Protein AF-A0A7C5IMK1-F1 (afdb_monomer_lite)

pLDDT: mean 85.52, std 14.95, range [34.19, 98.06]

Radius of gyration: 16.95 Å; chains: 1; bounding box: 37×51×40 Å

Structure (mmCIF, N/CA/C/O backbone):
data_AF-A0A7C5IMK1-F1
#
_entry.id   AF-A0A7C5IMK1-F1
#
loop_
_atom_site.group_PDB
_atom_site.id
_atom_site.type_symbol
_atom_site.label_atom_id
_atom_site.label_alt_id
_atom_site.label_comp_id
_atom_site.label_asym_id
_atom_site.label_entity_id
_atom_site.label_seq_id
_atom_site.pdbx_PDB_ins_code
_atom_site.Cartn_x
_atom_site.Cartn_y
_atom_site.Cartn_z
_a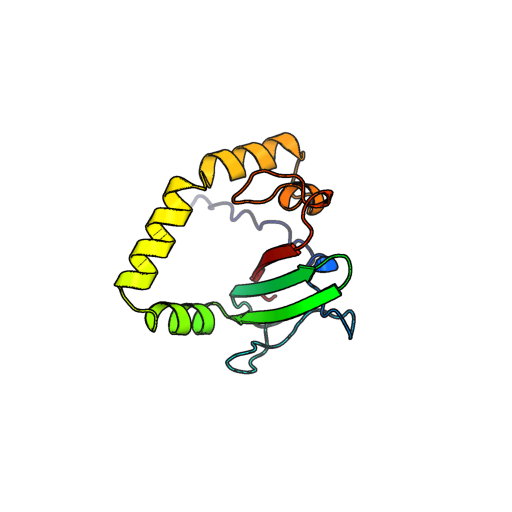tom_site.occupancy
_atom_site.B_iso_or_equiv
_atom_site.auth_seq_id
_atom_site.auth_comp_id
_atom_site.auth_asym_id
_atom_site.auth_atom_id
_atom_site.pdbx_PDB_model_num
ATOM 1 N N . MET A 1 1 ? -18.759 38.045 -6.254 1.00 40.12 1 MET A N 1
ATOM 2 C CA . MET A 1 1 ? -19.198 36.724 -6.738 1.00 40.12 1 MET A CA 1
ATOM 3 C C . MET A 1 1 ? -18.228 36.326 -7.825 1.00 40.12 1 MET A C 1
ATOM 5 O O . MET A 1 1 ? -18.367 36.809 -8.935 1.00 40.12 1 MET A O 1
ATOM 9 N N . ASP A 1 2 ? -17.206 35.548 -7.494 1.00 34.19 2 ASP A N 1
ATOM 10 C CA . ASP A 1 2 ? -16.499 34.784 -8.515 1.00 34.19 2 ASP A CA 1
ATOM 11 C C . ASP A 1 2 ? -16.138 33.430 -7.919 1.00 34.19 2 ASP A C 1
ATOM 13 O O . ASP A 1 2 ? -15.781 33.309 -6.746 1.00 34.19 2 ASP A O 1
ATOM 17 N N . SER A 1 3 ? -16.424 32.416 -8.710 1.00 38.28 3 SER A N 1
ATOM 18 C CA . SER A 1 3 ? -16.732 31.068 -8.280 1.00 38.28 3 SER A CA 1
ATOM 19 C C . SER A 1 3 ? -15.456 30.261 -8.411 1.00 38.28 3 SER A C 1
ATOM 21 O O . SER A 1 3 ? -15.057 29.909 -9.519 1.00 38.28 3 SER A O 1
ATOM 23 N N . SER A 1 4 ? -14.809 29.984 -7.279 1.00 44.34 4 SER A N 1
ATOM 24 C CA . SER A 1 4 ? -13.670 29.076 -7.193 1.00 44.34 4 SER A CA 1
ATOM 25 C C . SER A 1 4 ? -14.020 27.756 -7.879 1.00 44.34 4 SER A C 1
ATOM 27 O O . SER A 1 4 ? -14.822 26.967 -7.379 1.00 44.34 4 SER A O 1
ATOM 29 N N . GLN A 1 5 ? -13.438 27.545 -9.058 1.00 41.41 5 GLN A N 1
ATOM 30 C CA . GLN A 1 5 ? -13.579 26.327 -9.841 1.00 41.41 5 GLN A CA 1
ATOM 31 C C . GLN A 1 5 ? -12.978 25.169 -9.044 1.00 41.41 5 GLN A C 1
ATOM 33 O O . GLN A 1 5 ? -11.764 24.970 -9.009 1.00 41.41 5 GLN A O 1
ATOM 38 N N . ASN A 1 6 ? -13.845 24.410 -8.381 1.00 42.16 6 ASN A N 1
ATOM 39 C CA . ASN A 1 6 ? -13.492 23.167 -7.721 1.00 42.16 6 ASN A CA 1
ATOM 40 C C . ASN A 1 6 ? -13.206 22.125 -8.817 1.00 42.16 6 ASN A C 1
ATOM 42 O O . ASN A 1 6 ? -14.123 21.492 -9.340 1.00 42.16 6 ASN A O 1
ATOM 46 N N . LYS A 1 7 ? -11.942 22.011 -9.246 1.00 41.06 7 LYS A N 1
ATOM 47 C CA . LYS A 1 7 ? -11.496 20.965 -10.177 1.00 41.06 7 LYS A CA 1
ATOM 48 C C . LYS A 1 7 ? -11.629 19.612 -9.480 1.00 41.06 7 LYS A C 1
ATOM 50 O O . LYS A 1 7 ? -10.744 19.200 -8.737 1.00 41.06 7 LYS A O 1
ATOM 55 N N . ILE A 1 8 ? -12.740 18.925 -9.724 1.00 45.81 8 ILE A N 1
ATOM 56 C CA . ILE A 1 8 ? -12.925 17.531 -9.323 1.00 45.81 8 ILE A CA 1
ATOM 57 C C . ILE A 1 8 ? -11.911 16.705 -10.123 1.00 45.81 8 ILE A C 1
ATOM 59 O O . ILE A 1 8 ? -12.021 16.582 -11.343 1.00 45.81 8 ILE A O 1
ATOM 63 N N . SER A 1 9 ? -10.883 16.201 -9.439 1.00 47.62 9 SER A N 1
ATOM 64 C CA . SER A 1 9 ? -9.918 15.263 -10.016 1.00 47.62 9 SER A CA 1
ATOM 65 C C . SER A 1 9 ? -10.669 14.018 -10.505 1.00 47.62 9 SER A C 1
ATOM 67 O O . SER A 1 9 ? -11.492 13.496 -9.747 1.00 47.62 9 SER A O 1
ATOM 69 N N . PRO A 1 10 ? -10.431 13.528 -11.736 1.00 55.50 10 PRO A N 1
ATOM 70 C CA . PRO A 1 10 ? -11.088 12.321 -12.223 1.00 55.50 10 PRO A CA 1
ATOM 71 C C . PRO A 1 10 ? -10.764 11.144 -11.294 1.00 55.50 10 PRO A C 1
ATOM 73 O O . PRO A 1 10 ? -9.611 10.936 -10.913 1.00 55.50 10 PRO A O 1
ATOM 76 N N . LEU A 1 11 ? -11.799 10.400 -10.902 1.00 62.94 11 LEU A N 1
ATOM 77 C CA . LEU A 1 11 ? -11.670 9.212 -10.061 1.00 62.94 11 LEU A CA 1
ATOM 78 C C . LEU A 1 11 ? -10.906 8.130 -10.836 1.00 62.94 11 LEU A C 1
ATOM 80 O O . LEU A 1 11 ? -11.372 7.668 -11.875 1.00 62.94 11 LEU A O 1
ATOM 84 N N . VAL A 1 12 ? -9.741 7.730 -10.328 1.00 70.38 12 VAL A N 1
ATOM 85 C CA . VAL A 1 12 ? -8.947 6.620 -10.873 1.00 70.38 12 VAL A CA 1
ATOM 86 C C . VAL A 1 12 ? -9.363 5.335 -10.159 1.00 70.38 12 VAL A C 1
ATOM 88 O O . VAL A 1 12 ? -9.462 5.309 -8.931 1.00 70.38 12 VAL A O 1
ATOM 91 N N . GLU A 1 13 ? -9.640 4.271 -10.913 1.00 83.56 13 GLU A N 1
ATOM 92 C CA . GLU A 1 13 ? -9.924 2.961 -10.324 1.00 83.56 13 GLU A CA 1
ATOM 93 C C . GLU A 1 13 ? -8.706 2.414 -9.574 1.00 83.56 13 GLU A C 1
ATOM 95 O O . GLU A 1 13 ? -7.561 2.639 -9.969 1.00 83.56 13 GLU A O 1
ATOM 100 N N . ILE A 1 14 ? -8.952 1.663 -8.496 1.00 89.75 14 ILE A N 1
ATOM 101 C CA . ILE A 1 14 ? -7.883 1.001 -7.745 1.00 89.75 14 ILE A CA 1
ATOM 102 C C . ILE A 1 14 ? -7.186 0.008 -8.692 1.00 89.75 14 ILE A C 1
ATOM 104 O O . ILE A 1 14 ? -7.857 -0.881 -9.226 1.00 89.75 14 ILE A O 1
ATOM 108 N N . PRO A 1 15 ? -5.862 0.113 -8.904 1.00 91.75 15 PRO A N 1
ATOM 109 C CA . PRO A 1 15 ? -5.144 -0.827 -9.753 1.00 91.75 15 PRO A CA 1
ATOM 110 C C . PRO A 1 15 ? -5.264 -2.259 -9.224 1.00 91.75 15 PRO A C 1
ATOM 112 O O . PRO A 1 15 ? -5.121 -2.491 -8.025 1.00 91.75 15 PRO A O 1
ATOM 115 N N . LYS A 1 16 ? -5.439 -3.241 -10.118 1.00 92.81 16 LYS A N 1
ATOM 116 C CA . LYS A 1 16 ? -5.601 -4.663 -9.749 1.00 92.81 16 LYS A CA 1
ATOM 117 C C . LYS A 1 16 ? -4.454 -5.224 -8.906 1.00 92.81 16 LYS A C 1
ATOM 119 O O . LYS A 1 16 ? -4.660 -6.168 -8.156 1.00 92.81 16 LYS A O 1
ATOM 124 N N . MET A 1 17 ? -3.255 -4.643 -8.990 1.00 92.25 17 MET A N 1
ATOM 125 C CA . MET A 1 17 ? -2.132 -5.053 -8.141 1.00 92.25 17 MET A CA 1
ATOM 126 C C . MET A 1 17 ? -2.364 -4.747 -6.651 1.00 92.25 17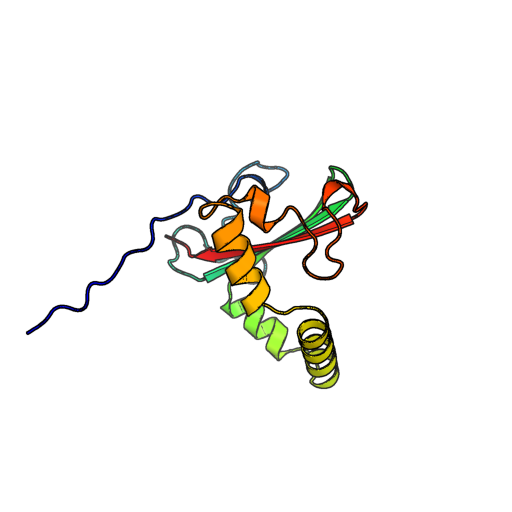 MET A C 1
ATOM 128 O O . MET A 1 17 ? -1.704 -5.339 -5.807 1.00 92.25 17 MET A O 1
ATOM 132 N N . PHE A 1 18 ? -3.321 -3.875 -6.320 1.00 95.25 18 PHE A N 1
ATOM 133 C CA . PHE A 1 18 ? -3.767 -3.602 -4.954 1.00 95.25 18 PHE A CA 1
ATOM 134 C C . PHE A 1 18 ? -4.978 -4.435 -4.509 1.00 95.25 18 PHE A C 1
ATOM 136 O O . PHE A 1 18 ? -5.378 -4.330 -3.353 1.00 95.25 18 PHE A O 1
ATOM 143 N N . TYR A 1 19 ? -5.548 -5.273 -5.377 1.00 95.88 19 TYR A N 1
ATOM 144 C CA . TYR A 1 19 ? -6.648 -6.165 -4.994 1.00 95.88 19 TYR A CA 1
ATOM 145 C C . TYR A 1 19 ? -6.119 -7.287 -4.114 1.00 95.88 19 TYR A C 1
ATOM 147 O O . TYR A 1 19 ? -4.955 -7.665 -4.240 1.00 95.88 19 TYR A O 1
ATOM 155 N N . ASP A 1 20 ? -6.962 -7.817 -3.240 1.00 96.31 20 ASP A N 1
ATOM 156 C CA . ASP A 1 20 ? -6.656 -8.989 -2.425 1.00 96.31 20 ASP A CA 1
ATOM 157 C C . ASP A 1 20 ? -6.136 -10.133 -3.311 1.00 96.31 20 ASP A C 1
ATOM 159 O O . ASP A 1 20 ? -6.668 -10.420 -4.391 1.00 96.31 20 ASP A O 1
ATOM 163 N N . PHE A 1 21 ? -5.026 -10.734 -2.894 1.00 94.38 21 PHE A N 1
ATOM 164 C CA . PHE A 1 21 ? -4.286 -11.693 -3.701 1.00 94.38 21 PHE A CA 1
ATOM 165 C C . PHE A 1 21 ? -5.095 -12.965 -3.960 1.00 94.38 21 PHE A C 1
ATOM 167 O O . PHE A 1 21 ? -5.029 -13.515 -5.064 1.00 94.38 21 PHE A O 1
ATOM 174 N N . LEU A 1 22 ? -5.871 -13.409 -2.966 1.00 93.25 22 LEU A N 1
ATOM 175 C CA . LEU A 1 22 ? -6.634 -14.653 -3.022 1.00 93.25 22 LEU A CA 1
ATOM 176 C C . LEU A 1 22 ? -7.985 -14.461 -3.712 1.00 93.25 22 LEU A C 1
ATOM 178 O O . LEU A 1 22 ? -8.286 -15.148 -4.686 1.00 93.25 22 LEU A O 1
ATOM 182 N N . SER A 1 23 ? -8.794 -13.528 -3.216 1.00 95.62 23 SER A N 1
ATOM 183 C CA . SER A 1 23 ? -10.156 -13.287 -3.700 1.00 95.62 23 SER A CA 1
ATOM 184 C C . SER A 1 23 ? -10.200 -12.524 -5.019 1.00 95.62 23 SER A C 1
ATOM 186 O O . SER A 1 23 ? -11.194 -12.625 -5.731 1.00 95.62 23 SER A O 1
ATOM 188 N N . ARG A 1 24 ? -9.125 -11.803 -5.374 1.00 95.69 24 ARG A N 1
ATOM 189 C CA . ARG A 1 24 ? -9.061 -10.926 -6.556 1.00 95.69 24 ARG A CA 1
ATOM 190 C C . ARG A 1 24 ? -10.097 -9.802 -6.530 1.00 95.69 24 ARG A C 1
ATOM 192 O O . ARG A 1 24 ? -10.453 -9.286 -7.585 1.00 95.69 24 ARG A O 1
ATOM 199 N N . GLU A 1 25 ? -10.514 -9.394 -5.339 1.00 96.00 25 GLU A N 1
ATOM 200 C CA . GLU A 1 25 ? -11.447 -8.294 -5.109 1.00 96.00 25 GLU A CA 1
ATOM 201 C C . GLU A 1 25 ? -10.755 -7.134 -4.370 1.00 96.00 25 GLU A C 1
ATOM 203 O O . GLU A 1 25 ? -9.718 -7.328 -3.722 1.00 96.00 25 GLU A O 1
ATOM 208 N N . PRO A 1 26 ? -11.284 -5.901 -4.440 1.00 95.88 26 PRO A N 1
ATOM 209 C CA . PRO A 1 26 ? -10.775 -4.800 -3.633 1.00 95.88 26 PRO A CA 1
ATOM 210 C C . PRO A 1 26 ? -10.870 -5.101 -2.129 1.00 95.88 26 PRO A C 1
ATOM 212 O O . PRO A 1 26 ? -11.89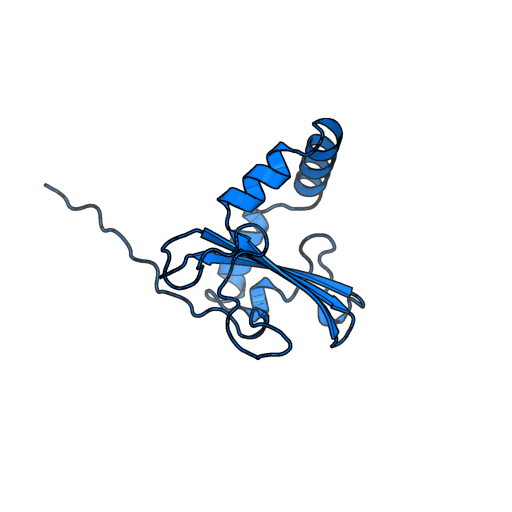9 -5.567 -1.637 1.00 95.88 26 PRO A O 1
ATOM 215 N N . ILE A 1 27 ? -9.819 -4.768 -1.374 1.00 95.94 27 ILE A N 1
ATOM 216 C CA . ILE A 1 27 ? -9.823 -4.923 0.086 1.00 95.94 27 ILE A CA 1
ATOM 217 C C . ILE A 1 27 ? -10.780 -3.890 0.690 1.00 95.94 27 ILE A C 1
ATOM 219 O O . ILE A 1 27 ? -10.537 -2.685 0.6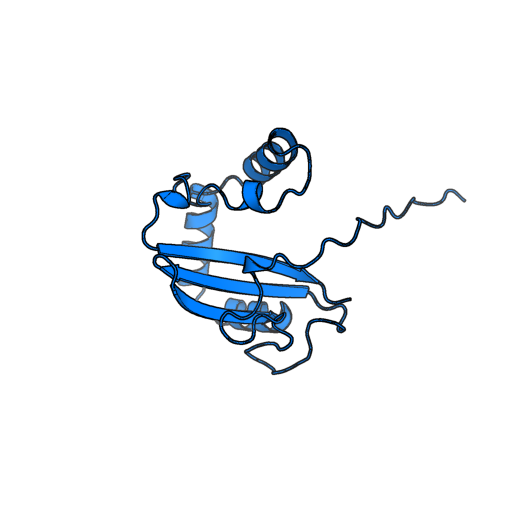11 1.00 95.94 27 ILE A O 1
ATOM 223 N N . SER A 1 28 ? -11.865 -4.358 1.306 1.00 96.12 28 SER A N 1
ATOM 224 C CA . SER A 1 28 ? -12.956 -3.492 1.767 1.00 96.12 28 SER A CA 1
ATOM 225 C C . SER A 1 28 ? -12.907 -3.103 3.237 1.00 96.12 28 SER A C 1
ATOM 227 O O . SER A 1 28 ? -13.612 -2.185 3.642 1.00 96.12 28 SER A O 1
ATOM 229 N N . ARG A 1 29 ? -12.068 -3.751 4.052 1.00 97.75 29 ARG A N 1
ATOM 230 C CA . ARG A 1 29 ? -12.057 -3.547 5.506 1.00 97.75 29 ARG A CA 1
ATOM 231 C C . ARG A 1 29 ? -10.695 -3.145 6.040 1.00 97.75 29 ARG A C 1
ATOM 233 O O . ARG A 1 29 ? -9.664 -3.663 5.621 1.00 97.75 29 ARG A O 1
ATOM 240 N N . CYS A 1 30 ? -10.704 -2.248 7.023 1.00 98.06 30 CYS A N 1
ATOM 241 C CA . CYS A 1 30 ? -9.511 -1.901 7.787 1.00 98.06 30 CYS A CA 1
ATOM 242 C C . CYS A 1 30 ? -9.064 -3.088 8.649 1.00 98.06 30 CYS A C 1
ATOM 244 O O . CYS A 1 30 ? -9.836 -3.574 9.472 1.00 98.06 30 CYS A O 1
ATOM 246 N N . ILE A 1 31 ? -7.793 -3.478 8.561 1.00 97.88 31 ILE A N 1
ATOM 247 C CA . ILE A 1 31 ? -7.228 -4.577 9.358 1.00 97.88 31 ILE A CA 1
ATOM 248 C C . ILE A 1 31 ? -7.280 -4.320 10.872 1.00 97.88 31 ILE A C 1
ATOM 250 O O . ILE A 1 31 ? -7.305 -5.253 11.666 1.00 97.88 31 ILE A O 1
ATOM 254 N N . CYS A 1 32 ? -7.291 -3.050 11.291 1.00 97.19 32 CYS A N 1
ATOM 255 C CA . CYS A 1 32 ? -7.257 -2.679 12.706 1.00 97.19 32 CYS A CA 1
ATOM 256 C C . CYS A 1 32 ? -8.645 -2.550 13.345 1.00 97.19 32 CYS A C 1
ATOM 258 O O . CYS A 1 32 ? -8.812 -2.956 14.489 1.00 97.19 32 CYS A O 1
ATOM 260 N N . CYS A 1 33 ? -9.613 -1.932 12.660 1.00 97.62 33 CYS A N 1
ATOM 261 C CA . CYS A 1 33 ? -10.944 -1.675 13.229 1.00 97.62 33 CYS A CA 1
ATOM 262 C C . CYS A 1 33 ? -12.079 -2.454 12.557 1.00 97.62 33 CYS A C 1
ATOM 264 O O . CYS A 1 33 ? -13.187 -2.448 13.074 1.00 97.62 33 CYS A O 1
ATOM 266 N N . GLY A 1 34 ? -11.835 -3.110 11.419 1.00 97.69 34 GLY A N 1
ATOM 267 C CA . GLY A 1 34 ? -12.850 -3.855 10.668 1.00 97.69 34 GLY A CA 1
ATOM 268 C C . GLY A 1 34 ? -13.850 -2.993 9.886 1.00 97.69 34 GLY A C 1
ATOM 269 O O . GLY A 1 34 ? -14.666 -3.548 9.144 1.00 97.69 34 GLY A O 1
ATOM 270 N N . ASP A 1 35 ? -13.784 -1.665 10.023 1.00 97.31 35 ASP A N 1
ATOM 271 C CA . ASP A 1 35 ? -14.676 -0.729 9.334 1.00 97.31 35 ASP A CA 1
ATOM 272 C C . ASP A 1 35 ? -14.532 -0.807 7.812 1.00 97.31 35 ASP A C 1
ATOM 274 O O . ASP A 1 35 ? -13.439 -1.039 7.287 1.00 97.31 35 ASP A O 1
ATOM 278 N N . GLU A 1 36 ? -15.644 -0.532 7.128 1.00 97.25 36 GLU A N 1
ATOM 279 C CA . GLU A 1 36 ? -15.729 -0.428 5.672 1.00 97.25 36 GLU A CA 1
ATOM 280 C C . GLU A 1 36 ? -14.875 0.733 5.131 1.00 97.25 36 GLU A C 1
ATOM 282 O O . GLU A 1 36 ? -14.849 1.826 5.704 1.00 97.25 36 GLU A O 1
ATOM 287 N N . LEU A 1 37 ? -14.188 0.494 4.012 1.00 96.44 37 LEU A N 1
ATOM 288 C CA . LEU A 1 37 ? -13.260 1.427 3.375 1.00 96.44 37 LEU A CA 1
ATOM 289 C C . LEU A 1 37 ? -13.780 1.950 2.033 1.00 96.44 37 LEU A C 1
ATOM 291 O O . LEU A 1 37 ? -13.632 3.143 1.764 1.00 96.44 37 LEU A O 1
ATOM 295 N N . LEU A 1 38 ? -14.409 1.113 1.200 1.00 93.50 38 LEU A N 1
ATOM 296 C CA . LEU A 1 38 ? -14.646 1.443 -0.213 1.00 93.50 38 LEU A CA 1
ATOM 297 C C . LEU A 1 38 ? -15.759 2.471 -0.421 1.00 93.50 38 LEU A C 1
ATOM 299 O O . LEU A 1 38 ? -15.675 3.251 -1.364 1.00 93.50 38 LEU A O 1
ATOM 303 N N . GLN A 1 39 ? -16.771 2.480 0.448 1.00 91.81 39 GLN A N 1
ATOM 304 C CA . GLN A 1 39 ? -17.943 3.375 0.395 1.00 91.81 39 GLN A CA 1
ATOM 305 C C . GLN A 1 39 ? -18.032 4.267 1.642 1.00 91.81 39 GLN A C 1
ATOM 307 O O . GLN A 1 39 ? -19.102 4.495 2.203 1.00 91.81 39 GLN A O 1
ATOM 312 N N . SER A 1 40 ? -16.875 4.665 2.167 1.00 89.50 40 SER A N 1
ATOM 313 C CA . SER A 1 40 ? -16.774 5.340 3.463 1.00 89.50 40 SER A CA 1
ATOM 314 C C . SER A 1 40 ? -16.412 6.821 3.360 1.00 89.50 40 SER A C 1
ATOM 316 O O . SER A 1 40 ? -16.404 7.515 4.378 1.00 89.50 40 SER A O 1
ATOM 318 N N . GLY A 1 41 ? -16.006 7.298 2.178 1.00 90.12 41 GLY A N 1
ATOM 319 C CA . GLY A 1 41 ? -15.329 8.586 2.017 1.00 90.12 41 GLY A CA 1
ATOM 320 C C . GLY A 1 41 ? -13.973 8.722 2.736 1.00 90.12 41 GLY A C 1
ATOM 321 O O . GLY A 1 41 ? -13.357 9.788 2.640 1.00 90.12 41 GLY A O 1
ATOM 322 N N . ARG A 1 42 ? -13.500 7.693 3.463 1.00 91.62 42 ARG A N 1
ATOM 323 C CA . ARG A 1 42 ? -12.288 7.738 4.300 1.00 91.62 42 ARG A CA 1
ATOM 324 C C . ARG A 1 42 ? -11.027 7.517 3.481 1.00 91.62 42 ARG A C 1
ATOM 326 O O . ARG A 1 42 ? -11.026 6.780 2.498 1.00 91.62 42 ARG A O 1
ATOM 333 N N . GLU A 1 43 ? -9.938 8.106 3.953 1.00 95.75 43 GLU A N 1
ATOM 334 C CA . GLU A 1 43 ? -8.596 7.838 3.450 1.00 95.75 43 GLU A CA 1
ATOM 335 C C . GLU A 1 43 ? -8.031 6.567 4.088 1.00 95.75 43 GLU A C 1
ATOM 337 O O . GLU A 1 43 ? -8.168 6.319 5.296 1.00 95.75 43 GLU A O 1
ATOM 342 N N . TYR A 1 44 ? -7.404 5.743 3.263 1.00 96.50 44 TYR A N 1
ATOM 343 C CA . TYR A 1 44 ? -6.782 4.496 3.673 1.00 96.50 44 TYR A CA 1
ATOM 344 C C . TYR A 1 44 ? -5.573 4.191 2.799 1.00 96.50 44 TYR A C 1
ATOM 346 O O . TYR A 1 44 ? -5.418 4.737 1.707 1.00 96.50 44 TYR A O 1
ATOM 354 N N . MET A 1 45 ? -4.701 3.319 3.290 1.00 96.75 45 MET A N 1
ATOM 355 C CA . MET A 1 45 ? -3.589 2.790 2.510 1.00 96.75 45 MET A CA 1
ATOM 356 C C . MET A 1 45 ? -3.683 1.277 2.398 1.00 96.75 45 MET A C 1
ATOM 358 O O . MET A 1 45 ? -4.203 0.619 3.302 1.00 96.75 45 MET A O 1
ATOM 362 N N . ILE A 1 46 ? -3.167 0.750 1.293 1.00 97.44 46 ILE A N 1
ATOM 363 C CA . ILE A 1 46 ? -2.930 -0.677 1.090 1.00 97.44 46 ILE A CA 1
ATOM 364 C C . ILE A 1 46 ? -1.422 -0.882 0.998 1.00 97.44 46 ILE A C 1
ATOM 366 O O . ILE A 1 46 ? -0.754 -0.205 0.212 1.00 97.44 46 ILE A O 1
ATOM 370 N N . GLU A 1 47 ? -0.906 -1.826 1.778 1.00 96.94 47 GLU A N 1
ATOM 371 C CA . GLU A 1 47 ? 0.484 -2.273 1.729 1.00 96.94 47 GLU A CA 1
ATOM 372 C C . GLU A 1 47 ? 0.538 -3.742 1.303 1.00 96.94 47 GLU A C 1
ATOM 374 O O . GLU A 1 47 ? -0.251 -4.561 1.780 1.00 96.94 47 GLU A O 1
ATOM 379 N N . LYS A 1 48 ? 1.471 -4.072 0.404 1.00 97.38 48 LYS A N 1
ATOM 380 C CA . LYS A 1 48 ? 1.763 -5.439 -0.041 1.00 97.38 48 LYS A CA 1
ATOM 381 C C . LYS A 1 48 ? 3.263 -5.691 -0.031 1.00 97.38 48 LYS A C 1
ATOM 383 O O . LYS A 1 48 ? 4.005 -4.975 -0.700 1.00 97.38 48 LYS A O 1
ATOM 388 N N . SER A 1 49 ? 3.703 -6.734 0.667 1.00 97.00 49 SER A N 1
ATOM 389 C CA . SER A 1 49 ? 5.066 -7.262 0.570 1.00 97.00 49 SER A CA 1
ATOM 390 C C . SER A 1 49 ? 5.092 -8.409 -0.434 1.00 97.00 49 SER A C 1
ATOM 392 O O . SER A 1 49 ? 4.350 -9.380 -0.281 1.00 97.00 49 SER A O 1
ATOM 394 N N . ILE A 1 50 ? 5.922 -8.288 -1.467 1.00 96.56 50 ILE A N 1
ATOM 395 C CA . ILE A 1 50 ? 5.958 -9.206 -2.609 1.00 96.56 50 ILE A CA 1
ATOM 396 C C . ILE A 1 50 ? 7.362 -9.781 -2.745 1.00 96.56 50 ILE A C 1
ATOM 398 O O . ILE A 1 50 ? 8.328 -9.018 -2.741 1.00 96.56 50 ILE A O 1
ATOM 402 N N . LYS A 1 51 ? 7.466 -11.104 -2.911 1.00 95.62 51 LYS A N 1
ATOM 403 C CA . LYS A 1 51 ? 8.705 -11.809 -3.253 1.00 95.62 51 LYS A CA 1
ATOM 404 C C . LYS A 1 51 ? 8.479 -12.667 -4.493 1.00 95.62 51 LYS A C 1
ATOM 406 O O . LYS A 1 51 ? 7.653 -13.576 -4.476 1.00 95.62 51 LYS A O 1
ATOM 411 N N . GLY A 1 52 ? 9.192 -12.372 -5.578 1.00 90.69 52 GLY A N 1
ATOM 412 C CA . GLY A 1 52 ? 8.894 -12.968 -6.883 1.00 90.69 52 GLY A CA 1
ATOM 413 C C . GLY A 1 52 ? 7.438 -12.711 -7.301 1.00 90.69 52 GLY A C 1
ATOM 414 O O . GLY A 1 52 ? 7.035 -11.565 -7.491 1.00 90.69 52 GLY A O 1
ATOM 415 N N . SER A 1 53 ? 6.652 -13.782 -7.439 1.00 87.69 53 SER A N 1
ATOM 416 C CA . SER A 1 53 ? 5.212 -13.737 -7.744 1.00 87.69 53 SER A CA 1
ATOM 417 C C . SER A 1 53 ? 4.299 -13.835 -6.518 1.00 87.69 53 SER A C 1
ATOM 419 O O . SER A 1 53 ? 3.081 -13.717 -6.667 1.00 87.69 53 SER A O 1
ATOM 421 N N . ASP A 1 54 ? 4.863 -14.059 -5.332 1.00 93.12 54 ASP A N 1
ATOM 422 C CA . ASP A 1 54 ? 4.099 -14.363 -4.127 1.00 93.12 54 ASP A CA 1
ATOM 423 C C . ASP A 1 54 ? 3.896 -13.111 -3.279 1.00 93.12 54 ASP A C 1
ATOM 425 O O . ASP A 1 54 ? 4.820 -12.321 -3.054 1.00 93.12 54 ASP A O 1
ATOM 429 N N . VAL A 1 55 ? 2.676 -12.945 -2.771 1.00 95.62 55 VAL A N 1
ATOM 430 C CA . VAL A 1 55 ? 2.364 -11.932 -1.764 1.00 95.62 55 VAL A CA 1
ATOM 431 C C . VAL A 1 55 ? 2.564 -12.556 -0.390 1.00 95.62 55 VAL A C 1
ATOM 433 O O . VAL A 1 55 ? 1.855 -13.484 -0.012 1.00 95.62 55 VAL A O 1
ATOM 436 N N . LEU A 1 56 ? 3.547 -12.049 0.353 1.00 96.00 56 LEU A N 1
ATOM 437 C CA . LEU A 1 56 ? 3.877 -12.551 1.686 1.00 96.00 56 LEU A CA 1
ATOM 438 C C . LEU A 1 56 ? 2.911 -12.006 2.738 1.00 96.00 56 LEU A C 1
ATOM 440 O O . LEU A 1 56 ? 2.476 -12.729 3.629 1.00 96.00 56 LEU A O 1
ATOM 444 N N . ILE A 1 57 ? 2.619 -10.707 2.648 1.00 94.94 57 ILE A N 1
ATOM 445 C CA . ILE A 1 57 ? 1.739 -9.977 3.561 1.00 94.94 57 ILE A CA 1
ATOM 446 C C . ILE A 1 57 ? 1.009 -8.915 2.747 1.00 94.94 57 ILE A C 1
ATOM 448 O O . ILE A 1 57 ? 1.628 -8.208 1.949 1.00 94.94 57 ILE A O 1
ATOM 452 N N . GLU A 1 58 ? -0.287 -8.768 2.993 1.00 97.31 58 GLU A N 1
ATOM 453 C CA . GLU A 1 58 ? -1.092 -7.671 2.474 1.00 97.31 58 GLU A CA 1
ATOM 454 C C . GLU A 1 58 ? -2.131 -7.220 3.488 1.00 97.31 58 GLU A C 1
ATOM 456 O O . GLU A 1 58 ? -2.684 -8.033 4.229 1.00 97.31 58 GLU A O 1
ATOM 461 N N . TYR A 1 59 ? -2.392 -5.918 3.535 1.00 97.44 59 TYR A N 1
ATOM 462 C CA . TYR A 1 59 ? -3.458 -5.374 4.365 1.00 97.44 59 TYR A CA 1
ATOM 463 C C . TYR A 1 59 ? -3.878 -3.981 3.898 1.00 97.44 59 TYR A C 1
ATOM 465 O O . TYR A 1 59 ? -3.103 -3.247 3.283 1.00 97.44 59 TYR A O 1
ATOM 473 N N . ALA A 1 60 ? -5.107 -3.602 4.250 1.00 97.88 60 ALA A N 1
ATOM 474 C CA . ALA A 1 60 ? -5.591 -2.232 4.159 1.00 97.88 60 ALA A CA 1
ATOM 475 C C . ALA A 1 60 ? -5.777 -1.641 5.561 1.00 97.88 60 ALA A C 1
ATOM 477 O O . ALA A 1 60 ? -6.253 -2.314 6.478 1.00 97.88 60 ALA A O 1
ATOM 478 N N . ILE A 1 61 ? -5.431 -0.370 5.746 1.00 97.75 61 ILE A N 1
ATOM 479 C CA . ILE A 1 61 ? -5.577 0.333 7.025 1.00 97.75 61 ILE A CA 1
ATOM 480 C C . ILE A 1 61 ? -6.082 1.758 6.793 1.00 97.75 61 ILE A C 1
ATOM 482 O O . ILE A 1 61 ? -5.556 2.491 5.957 1.00 97.75 61 ILE A O 1
ATOM 486 N N . CYS A 1 62 ? -7.115 2.169 7.534 1.00 98.00 62 CYS A N 1
ATOM 487 C CA . CYS A 1 62 ? -7.589 3.551 7.478 1.00 98.00 62 CYS A CA 1
ATOM 488 C C . CYS A 1 62 ? -6.559 4.500 8.106 1.00 98.00 62 CYS A C 1
ATOM 490 O O . CYS A 1 62 ? -5.861 4.135 9.057 1.00 98.00 62 CYS A O 1
ATOM 492 N N . PHE A 1 63 ? -6.499 5.742 7.627 1.00 96.19 63 PHE A N 1
ATOM 493 C CA . PHE A 1 63 ? -5.512 6.717 8.105 1.00 96.19 63 PHE A CA 1
ATOM 494 C C . PHE A 1 63 ? -5.637 6.997 9.608 1.00 96.19 63 PHE A C 1
ATOM 496 O O . PHE A 1 63 ? -4.632 7.196 10.284 1.00 96.19 63 PHE A O 1
ATOM 503 N N . GLY A 1 64 ? -6.847 6.912 10.173 1.00 96.44 64 GLY A N 1
ATOM 504 C CA . GLY A 1 64 ? -7.052 7.029 11.619 1.00 96.44 64 GLY A CA 1
ATOM 505 C C . GLY A 1 64 ? -6.364 5.917 12.422 1.00 96.44 64 GLY A C 1
ATOM 506 O O . GLY A 1 64 ? -5.753 6.186 13.455 1.00 96.44 64 GLY A O 1
ATOM 507 N N . CYS A 1 65 ? -6.422 4.668 11.953 1.00 97.31 65 CYS A N 1
ATOM 508 C CA . CYS A 1 65 ? -5.715 3.554 12.587 1.00 97.31 65 CYS A CA 1
ATOM 509 C C . CYS A 1 65 ? -4.206 3.626 12.336 1.00 97.31 65 CYS A C 1
ATOM 511 O O . CYS A 1 65 ? -3.442 3.419 13.277 1.00 97.31 65 CYS A O 1
ATOM 513 N N . ALA A 1 66 ? -3.781 3.970 11.116 1.00 94.56 66 ALA A N 1
ATOM 514 C CA . ALA A 1 66 ? -2.368 4.146 10.783 1.00 94.56 66 ALA A CA 1
ATOM 515 C C . ALA A 1 66 ? -1.720 5.227 11.661 1.00 94.56 66 ALA A C 1
ATOM 517 O O . ALA A 1 66 ? -0.685 4.981 12.277 1.00 94.56 66 ALA A O 1
ATOM 518 N N . LYS A 1 67 ? -2.391 6.373 11.833 1.00 93.12 67 LYS A N 1
ATOM 519 C CA . LYS A 1 67 ? -1.945 7.441 12.731 1.00 93.12 67 LYS A CA 1
ATOM 520 C C . LYS A 1 67 ? -1.836 6.976 14.182 1.00 93.12 67 LYS A C 1
ATOM 522 O O . LYS A 1 67 ? -0.818 7.220 14.813 1.00 93.12 67 LYS A O 1
ATOM 527 N N . LYS A 1 68 ? -2.836 6.265 14.714 1.00 93.94 68 LYS A N 1
ATOM 528 C CA . LYS A 1 68 ? -2.763 5.727 16.086 1.00 93.94 68 LYS A CA 1
ATOM 529 C C . LYS A 1 68 ? -1.561 4.800 16.280 1.00 93.94 68 LYS A C 1
ATOM 531 O O . LYS A 1 68 ? -0.941 4.839 17.334 1.00 93.94 68 LYS A O 1
ATOM 536 N N . LYS A 1 69 ? -1.238 3.970 15.282 1.00 88.69 69 LYS A N 1
ATOM 537 C CA . LYS A 1 69 ? -0.053 3.098 15.313 1.00 88.69 69 LYS A CA 1
ATOM 538 C C . LYS A 1 69 ? 1.242 3.904 15.257 1.00 88.69 69 LYS A C 1
ATOM 540 O O . LYS A 1 69 ? 2.157 3.613 16.017 1.00 88.69 69 LYS A O 1
ATOM 545 N N . HIS A 1 70 ? 1.293 4.924 14.407 1.00 88.19 70 HIS A N 1
ATOM 546 C CA . HIS A 1 70 ? 2.421 5.846 14.318 1.00 88.19 70 HIS A CA 1
ATOM 547 C C . HIS A 1 70 ? 2.664 6.584 15.644 1.00 88.19 70 HIS A C 1
ATOM 549 O O . HIS A 1 70 ? 3.781 6.600 16.145 1.00 88.19 70 HIS A O 1
ATOM 555 N N . ASP A 1 71 ? 1.612 7.115 16.270 1.00 89.06 71 ASP A N 1
ATOM 556 C CA . ASP A 1 71 ? 1.697 7.851 17.540 1.00 89.06 71 ASP A CA 1
ATOM 557 C C . ASP A 1 71 ? 2.112 6.955 18.730 1.00 89.06 71 ASP A C 1
ATOM 559 O O . ASP A 1 71 ? 2.528 7.456 19.772 1.00 89.06 71 ASP A O 1
ATOM 563 N N . GLN A 1 72 ? 2.011 5.628 18.590 1.00 88.94 72 GLN A N 1
ATOM 564 C CA . GLN A 1 72 ? 2.498 4.646 19.568 1.00 88.94 72 GLN A CA 1
ATOM 565 C C . GLN A 1 72 ? 3.985 4.295 19.382 1.00 88.94 72 GLN A C 1
ATOM 567 O O . GLN A 1 72 ? 4.553 3.602 20.229 1.00 88.94 72 GLN A O 1
ATOM 572 N N . MET A 1 73 ? 4.625 4.730 18.290 1.00 85.81 73 MET A N 1
ATOM 573 C CA . MET A 1 73 ? 6.052 4.496 18.067 1.00 85.81 73 MET A CA 1
ATOM 574 C C . MET A 1 73 ? 6.902 5.366 18.996 1.00 85.81 73 MET A C 1
ATOM 576 O O . MET A 1 73 ? 6.543 6.489 19.343 1.00 85.81 73 MET A O 1
ATOM 580 N N . SER A 1 74 ? 8.067 4.848 19.394 1.00 83.25 74 SER A N 1
ATOM 581 C CA . SER A 1 74 ? 8.998 5.627 20.212 1.00 83.25 74 SER A CA 1
ATOM 582 C C . SER A 1 74 ? 9.529 6.834 19.432 1.00 83.25 74 SER A C 1
ATOM 584 O O . SER A 1 74 ? 9.788 6.725 18.232 1.00 83.25 74 SER A O 1
ATOM 586 N N . VAL A 1 75 ? 9.769 7.955 20.123 1.00 83.94 75 VAL A N 1
ATOM 587 C CA . VAL A 1 75 ? 10.365 9.167 19.526 1.00 83.94 75 VAL A CA 1
ATOM 588 C C . VAL A 1 75 ? 11.668 8.830 18.797 1.00 83.94 75 VAL A C 1
ATOM 590 O O . VAL A 1 75 ? 11.873 9.248 17.665 1.00 83.94 75 VAL A O 1
ATOM 593 N N . THR A 1 76 ? 12.509 7.983 19.395 1.00 83.81 76 THR A N 1
ATOM 594 C CA . THR A 1 76 ? 13.769 7.531 18.792 1.00 83.81 76 THR A CA 1
ATOM 595 C C . THR A 1 76 ? 13.560 6.779 17.476 1.00 83.81 76 THR A C 1
ATOM 597 O O . THR A 1 76 ? 14.359 6.925 16.553 1.00 83.81 76 THR A O 1
ATOM 600 N N . THR A 1 77 ? 12.516 5.954 17.374 1.00 84.38 77 THR A N 1
ATOM 601 C CA . THR A 1 77 ? 12.177 5.242 16.133 1.00 84.38 77 THR A CA 1
ATOM 602 C C . THR A 1 77 ? 11.691 6.217 15.069 1.00 84.38 77 THR A C 1
ATOM 604 O O . THR A 1 77 ? 12.168 6.150 13.941 1.00 84.38 77 THR A O 1
ATOM 607 N N . LEU A 1 78 ? 10.793 7.134 15.438 1.00 85.12 78 LEU A N 1
ATOM 608 C CA . LEU A 1 78 ? 10.245 8.138 14.527 1.00 85.12 78 LEU A CA 1
ATOM 609 C C . LEU A 1 78 ? 11.348 9.014 13.936 1.00 85.12 78 LEU A C 1
ATOM 611 O O . LEU A 1 78 ? 11.472 9.090 12.722 1.00 85.12 78 LEU A O 1
ATOM 615 N N . THR A 1 79 ? 12.232 9.557 14.776 1.00 85.81 79 THR A N 1
ATOM 616 C CA . THR A 1 79 ? 13.357 10.378 14.310 1.00 85.81 79 THR A CA 1
ATOM 617 C C . THR A 1 79 ? 14.263 9.618 13.341 1.00 85.81 79 THR A C 1
ATOM 619 O O . THR A 1 79 ? 14.686 10.177 12.337 1.00 85.81 79 THR A O 1
ATOM 622 N N . LYS A 1 80 ? 14.541 8.332 13.596 1.00 86.88 80 LYS A N 1
ATOM 623 C CA . LYS A 1 80 ? 15.361 7.518 12.684 1.00 86.88 80 LYS A CA 1
ATOM 624 C C . LYS A 1 80 ? 14.684 7.291 11.334 1.00 86.88 80 LYS A C 1
ATOM 626 O O . LYS A 1 80 ? 15.367 7.322 10.316 1.00 86.88 80 LYS A O 1
ATOM 631 N N . LEU A 1 81 ? 13.375 7.040 11.330 1.00 85.19 81 LEU A N 1
ATOM 632 C CA . LEU A 1 81 ? 12.608 6.867 10.098 1.00 85.19 81 LEU A CA 1
ATOM 633 C C . LEU A 1 81 ? 12.554 8.176 9.307 1.00 85.19 81 LEU A C 1
ATOM 635 O O . LEU A 1 81 ? 12.874 8.167 8.121 1.00 85.19 81 LEU A O 1
ATOM 639 N N . ASP A 1 82 ? 12.236 9.287 9.970 1.00 83.25 82 ASP A N 1
ATOM 640 C CA . ASP A 1 82 ? 12.160 10.607 9.343 1.00 83.25 82 ASP A CA 1
ATOM 641 C C . ASP A 1 82 ? 13.496 11.001 8.705 1.00 83.25 82 ASP A C 1
ATOM 643 O O . ASP A 1 82 ? 13.527 11.372 7.532 1.00 83.25 82 ASP A O 1
ATOM 647 N N . SER A 1 83 ? 14.613 10.856 9.431 1.00 85.94 83 SER A N 1
ATOM 648 C CA . SER A 1 83 ? 15.948 11.135 8.886 1.00 85.94 83 SER A CA 1
ATOM 649 C C . SER A 1 83 ? 16.271 10.249 7.684 1.00 85.94 83 SER A C 1
ATOM 651 O O . SER A 1 83 ? 16.715 10.755 6.658 1.00 85.94 83 SER A O 1
ATOM 653 N N . PHE A 1 84 ? 15.993 8.946 7.770 1.00 85.62 84 PHE A N 1
ATOM 654 C CA . PHE A 1 84 ? 16.258 8.017 6.674 1.00 85.62 84 PHE A CA 1
ATOM 655 C C . PHE A 1 84 ? 15.476 8.377 5.404 1.00 85.62 84 PHE A C 1
ATOM 657 O O . PHE A 1 84 ? 16.053 8.440 4.322 1.00 85.62 84 PHE A O 1
ATOM 664 N N . PHE A 1 85 ? 14.168 8.631 5.511 1.00 83.81 85 PHE A N 1
ATOM 665 C CA . PHE A 1 85 ? 13.363 8.980 4.339 1.00 83.81 85 PHE A CA 1
ATOM 666 C C . PHE A 1 85 ? 13.734 10.350 3.773 1.00 83.81 85 PHE A C 1
ATOM 668 O O . PHE A 1 85 ? 13.783 10.491 2.554 1.00 83.81 85 PHE A O 1
ATOM 675 N N . HIS A 1 86 ? 14.045 11.326 4.628 1.00 83.25 86 HIS A N 1
ATOM 676 C CA . HIS A 1 86 ? 14.470 12.652 4.187 1.00 83.25 86 HIS A CA 1
ATOM 677 C C . HIS A 1 86 ? 15.790 12.615 3.404 1.00 83.25 86 HIS A C 1
ATOM 679 O O . HIS A 1 86 ? 15.925 13.302 2.396 1.00 83.25 86 HIS A O 1
ATOM 685 N N . GLU A 1 87 ? 16.750 11.792 3.832 1.00 83.38 87 GLU A N 1
ATOM 686 C CA . GLU A 1 87 ? 18.035 11.629 3.141 1.00 83.38 87 GLU A CA 1
ATOM 687 C C . GLU A 1 87 ? 17.907 10.839 1.831 1.00 83.38 87 GLU A C 1
ATOM 689 O O . GLU A 1 87 ? 18.623 11.108 0.867 1.00 83.38 87 GLU A O 1
ATOM 694 N N . MET A 1 88 ? 17.001 9.859 1.787 1.00 80.31 88 MET A N 1
ATOM 695 C CA . MET A 1 88 ? 16.903 8.911 0.674 1.00 80.31 88 MET A CA 1
ATOM 696 C C . MET A 1 88 ? 15.894 9.314 -0.406 1.00 80.31 88 MET A C 1
ATOM 698 O O . MET A 1 88 ? 15.960 8.786 -1.518 1.00 80.31 88 MET A O 1
ATOM 702 N N . VAL A 1 89 ? 14.934 10.195 -0.101 1.00 81.94 89 VAL A N 1
ATOM 703 C CA . VAL A 1 89 ? 13.790 10.466 -0.980 1.00 81.94 89 VAL A CA 1
ATOM 704 C C . VAL A 1 89 ? 13.522 11.961 -1.133 1.00 81.94 89 VAL A C 1
ATOM 706 O O . VAL A 1 89 ? 12.959 12.612 -0.257 1.00 81.94 89 VAL A O 1
ATOM 709 N N . ASP A 1 90 ? 13.792 12.481 -2.330 1.00 81.31 90 ASP A N 1
ATOM 710 C CA . ASP A 1 90 ? 13.255 13.771 -2.766 1.00 81.31 90 ASP A CA 1
ATOM 711 C C . ASP A 1 90 ? 11.849 13.571 -3.359 1.00 81.31 90 ASP A C 1
ATOM 713 O O . ASP A 1 90 ? 11.665 13.217 -4.532 1.00 81.31 90 ASP A O 1
ATOM 717 N N . HIS A 1 91 ? 10.835 13.750 -2.512 1.00 76.12 91 HIS A N 1
ATOM 718 C CA . HIS A 1 91 ? 9.434 13.560 -2.883 1.00 76.12 91 HIS A CA 1
ATOM 719 C C . HIS A 1 91 ? 8.962 14.540 -3.966 1.00 76.12 91 HIS A C 1
ATOM 721 O O . HIS A 1 91 ? 8.153 14.159 -4.818 1.00 76.12 91 HIS A O 1
ATOM 727 N N . GLU A 1 92 ? 9.463 15.777 -3.957 1.00 77.81 92 GLU A N 1
ATOM 728 C CA . GLU A 1 92 ? 9.046 16.823 -4.889 1.00 77.81 92 GLU A CA 1
ATOM 729 C C . GLU A 1 92 ? 9.643 16.574 -6.276 1.00 77.81 92 GLU A C 1
ATOM 731 O O . GLU A 1 92 ? 8.908 16.503 -7.269 1.00 77.81 92 GLU A O 1
ATOM 736 N N . ALA A 1 93 ? 10.954 16.322 -6.342 1.00 78.69 93 ALA A N 1
ATOM 737 C CA . ALA A 1 93 ? 11.619 15.978 -7.591 1.00 78.69 93 ALA A CA 1
ATOM 738 C C . ALA A 1 93 ? 11.043 14.691 -8.195 1.00 78.69 93 ALA A C 1
ATOM 740 O O . ALA A 1 93 ? 10.815 14.620 -9.409 1.00 78.69 93 ALA A O 1
ATOM 741 N N . ARG A 1 94 ? 10.736 13.686 -7.360 1.00 77.44 94 ARG A N 1
ATOM 742 C CA . ARG A 1 94 ? 10.097 12.443 -7.812 1.00 77.44 94 ARG A CA 1
ATOM 743 C C . ARG A 1 94 ? 8.711 12.699 -8.395 1.00 77.44 94 ARG A C 1
ATOM 745 O O . ARG A 1 94 ? 8.432 12.223 -9.497 1.00 77.44 94 ARG A O 1
ATOM 752 N N . ALA A 1 95 ? 7.846 13.430 -7.691 1.00 76.50 95 ALA A N 1
ATOM 753 C CA . ALA A 1 95 ? 6.497 13.725 -8.169 1.00 76.50 95 ALA A CA 1
ATOM 754 C C . ALA A 1 95 ? 6.535 14.479 -9.507 1.00 76.50 95 ALA A C 1
ATOM 756 O O . ALA A 1 95 ? 5.854 14.091 -10.459 1.00 76.50 95 ALA A O 1
ATOM 757 N N . PHE A 1 96 ? 7.394 15.496 -9.618 1.00 78.50 96 PHE A N 1
ATOM 758 C CA . PHE A 1 96 ? 7.583 16.252 -10.853 1.00 78.50 96 PHE A CA 1
ATOM 759 C C . PHE A 1 96 ? 8.076 15.368 -12.007 1.00 78.50 96 PHE A C 1
ATOM 761 O O . PHE A 1 96 ? 7.540 15.428 -13.118 1.00 78.50 96 PHE A O 1
ATOM 768 N N . HIS A 1 97 ? 9.069 14.512 -11.750 1.00 74.94 97 HIS A N 1
ATOM 769 C CA . HIS A 1 97 ? 9.616 13.604 -12.753 1.00 74.94 97 HIS A CA 1
ATOM 770 C C . HIS A 1 97 ? 8.567 12.615 -13.270 1.00 74.94 97 HIS A C 1
ATOM 772 O O . HIS A 1 97 ? 8.417 12.456 -14.483 1.00 74.94 97 HIS A O 1
ATOM 778 N N . LEU A 1 98 ? 7.818 11.977 -12.367 1.00 73.31 98 LEU A N 1
ATOM 779 C CA . LEU A 1 98 ? 6.817 10.973 -12.730 1.00 73.31 98 LEU A CA 1
ATOM 780 C C . LEU A 1 98 ? 5.658 11.586 -13.521 1.00 73.31 98 LEU A C 1
ATOM 782 O O . LEU A 1 98 ? 5.256 11.023 -14.539 1.00 73.31 98 LEU A O 1
ATOM 786 N N . LEU A 1 99 ? 5.190 12.774 -13.127 1.00 75.75 99 LEU A N 1
ATOM 787 C CA . LEU A 1 99 ? 4.136 13.492 -13.846 1.00 75.75 99 LEU A CA 1
ATOM 788 C C . LEU A 1 99 ? 4.556 13.879 -15.273 1.00 75.75 99 LEU A C 1
ATOM 790 O O . LEU A 1 99 ? 3.751 13.762 -16.197 1.00 75.75 99 LEU A O 1
ATOM 794 N N . ARG A 1 100 ? 5.813 14.304 -15.480 1.00 73.12 100 ARG A N 1
ATOM 795 C CA . ARG A 1 100 ? 6.313 14.679 -16.817 1.00 73.12 100 ARG A CA 1
ATOM 796 C C . ARG A 1 100 ? 6.649 13.479 -17.696 1.00 73.12 100 ARG A C 1
ATOM 798 O O . ARG A 1 100 ? 6.396 13.526 -18.895 1.00 73.12 100 ARG A O 1
ATOM 805 N N . ARG A 1 101 ? 7.242 12.424 -17.130 1.00 64.00 101 ARG A N 1
ATOM 806 C CA . ARG A 1 101 ? 7.761 11.276 -17.892 1.00 64.00 101 ARG A CA 1
ATOM 807 C C . ARG A 1 101 ? 6.672 10.301 -18.332 1.00 64.00 101 ARG A C 1
ATOM 809 O O . ARG A 1 101 ? 6.804 9.707 -19.396 1.00 64.00 101 ARG A O 1
ATOM 816 N N . HIS A 1 102 ? 5.604 10.153 -17.550 1.00 59.12 102 HIS A N 1
ATOM 817 C CA . HIS A 1 102 ? 4.548 9.173 -17.822 1.00 59.12 102 HIS A CA 1
ATOM 818 C C . HIS A 1 102 ? 3.296 9.749 -18.488 1.00 59.12 102 HIS A C 1
ATOM 820 O O . HIS A 1 102 ? 2.291 9.051 -18.599 1.00 59.12 102 HIS A O 1
ATOM 826 N N . ASN A 1 103 ? 3.360 10.998 -18.966 1.00 53.44 103 ASN A N 1
ATOM 827 C CA . ASN A 1 103 ? 2.279 11.657 -19.704 1.00 53.44 103 ASN A CA 1
ATOM 828 C C . ASN A 1 103 ? 0.900 11.497 -19.018 1.00 53.44 103 ASN A C 1
ATOM 830 O O . ASN A 1 103 ? -0.108 11.254 -19.680 1.00 53.44 103 ASN A O 1
ATOM 834 N N . GLY A 1 104 ? 0.869 11.568 -17.679 1.00 60.56 104 GLY A N 1
ATOM 835 C CA . GLY A 1 104 ? -0.329 11.348 -16.867 1.00 60.56 104 GLY A CA 1
ATOM 836 C C . GLY A 1 104 ? -0.152 10.361 -15.706 1.00 60.56 104 GLY A C 1
ATOM 837 O O . GLY A 1 104 ? 0.951 10.042 -15.266 1.00 60.56 104 GLY A O 1
ATOM 838 N N . PHE A 1 105 ? -1.286 9.887 -15.190 1.00 65.50 105 PHE A N 1
ATOM 839 C CA . PHE A 1 105 ? -1.423 9.046 -13.993 1.00 65.50 105 PHE A CA 1
ATOM 840 C C . PHE A 1 105 ? -1.216 7.538 -14.268 1.00 65.50 105 PHE A C 1
ATOM 842 O O . PHE A 1 105 ? -1.893 6.703 -13.670 1.00 65.50 105 PHE A O 1
ATOM 849 N N . SER A 1 106 ? -0.333 7.151 -15.202 1.00 76.25 106 SER A N 1
ATOM 850 C CA . SER A 1 106 ? -0.182 5.732 -15.571 1.00 76.25 106 SER A CA 1
ATOM 851 C C . SER A 1 106 ? 0.424 4.924 -14.421 1.00 76.25 106 SER A C 1
ATOM 853 O O . SER A 1 106 ? 1.596 5.108 -14.097 1.00 76.25 106 SER A O 1
ATOM 855 N N . PHE A 1 107 ? -0.343 4.004 -13.843 1.00 80.75 107 PHE A N 1
ATOM 856 C CA . PHE A 1 107 ? 0.054 3.247 -12.655 1.00 80.75 107 PHE A CA 1
ATOM 857 C C . PHE A 1 107 ? 1.444 2.591 -12.753 1.00 80.75 107 PHE A C 1
ATOM 859 O O . PHE A 1 107 ? 2.271 2.808 -11.872 1.00 80.75 107 PHE A O 1
ATOM 866 N N . GLU A 1 108 ? 1.735 1.869 -13.842 1.00 85.38 108 GLU A N 1
ATOM 867 C CA . GLU A 1 108 ? 3.004 1.137 -14.015 1.00 85.38 108 GLU A CA 1
ATOM 868 C C . GLU A 1 108 ? 4.242 2.037 -13.919 1.00 85.38 108 GLU A C 1
ATOM 870 O O . GLU A 1 108 ? 5.255 1.649 -13.342 1.00 85.38 108 GLU A O 1
ATOM 875 N N . GLY A 1 109 ? 4.153 3.275 -14.409 1.00 83.62 109 GLY A N 1
ATOM 876 C CA . GLY A 1 109 ? 5.257 4.228 -14.328 1.00 83.62 109 GLY A CA 1
ATOM 877 C C . GLY A 1 109 ? 5.625 4.623 -12.898 1.00 83.62 109 GLY A C 1
ATOM 878 O O . GLY A 1 109 ? 6.798 4.782 -12.570 1.00 83.62 109 GLY A O 1
ATOM 879 N N . TRP A 1 110 ? 4.630 4.721 -12.015 1.00 84.00 110 TRP A N 1
ATOM 880 C CA . TRP A 1 110 ? 4.826 5.149 -10.626 1.00 84.00 110 TRP A CA 1
ATOM 881 C C . TRP A 1 110 ? 5.527 4.099 -9.757 1.00 84.00 110 TRP A C 1
ATOM 883 O O . TRP A 1 110 ? 6.099 4.439 -8.717 1.00 84.00 110 TRP A O 1
ATOM 893 N N . ILE A 1 111 ? 5.502 2.842 -10.198 1.00 89.31 111 ILE A N 1
ATOM 894 C CA . ILE A 1 111 ? 5.979 1.671 -9.454 1.00 89.31 111 ILE A CA 1
ATOM 895 C C . ILE A 1 111 ? 7.168 0.971 -10.126 1.00 89.31 111 ILE A C 1
ATOM 897 O O . ILE A 1 111 ? 7.658 -0.028 -9.603 1.00 89.31 111 ILE A O 1
ATOM 901 N N . ASP A 1 112 ? 7.614 1.441 -11.295 1.00 90.62 112 ASP A N 1
ATOM 902 C CA . ASP A 1 112 ? 8.668 0.775 -12.072 1.00 90.62 112 ASP A CA 1
ATOM 903 C C . ASP A 1 112 ? 10.034 0.834 -11.376 1.00 90.62 112 ASP A C 1
ATOM 905 O O . ASP A 1 112 ? 10.854 -0.060 -11.554 1.00 90.62 112 ASP A O 1
ATOM 909 N N . HIS A 1 113 ? 10.281 1.855 -10.551 1.00 91.06 113 HIS A N 1
ATOM 910 C CA . HIS A 1 113 ? 11.535 2.017 -9.815 1.00 91.06 113 HIS A CA 1
ATOM 911 C C . HIS A 1 113 ? 11.293 2.148 -8.310 1.00 91.06 113 HIS A C 1
ATOM 913 O O . HIS A 1 113 ? 10.416 2.901 -7.861 1.00 91.06 113 HIS A O 1
ATOM 919 N N . CYS A 1 114 ? 12.128 1.449 -7.537 1.00 91.50 114 CYS A N 1
ATOM 920 C CA . CYS A 1 114 ? 12.165 1.515 -6.082 1.00 91.50 114 CYS A CA 1
ATOM 921 C C . CYS A 1 114 ? 12.285 2.964 -5.608 1.00 91.50 114 CYS A C 1
ATOM 923 O O . CYS A 1 114 ? 13.084 3.735 -6.140 1.00 91.50 114 CYS A O 1
ATOM 925 N N . LEU A 1 115 ? 11.509 3.324 -4.583 1.00 88.50 115 LEU A N 1
ATOM 926 C CA . LEU A 1 115 ? 11.563 4.656 -3.986 1.00 88.50 115 LEU A CA 1
ATOM 927 C C . LEU A 1 115 ? 12.922 4.954 -3.346 1.00 88.50 115 LEU A C 1
ATOM 929 O O . LEU A 1 115 ? 13.380 6.085 -3.424 1.00 88.50 115 LEU A O 1
ATOM 933 N N . LEU A 1 116 ? 13.549 3.940 -2.747 1.00 88.75 116 LEU A N 1
ATOM 934 C CA . LEU A 1 116 ? 14.758 4.097 -1.938 1.00 88.75 116 LEU A CA 1
ATOM 935 C C . LEU A 1 116 ? 16.038 3.850 -2.736 1.00 88.75 116 LEU A C 1
ATOM 937 O O . LEU A 1 116 ? 16.969 4.640 -2.677 1.00 88.75 116 LEU A O 1
ATOM 941 N N . SER A 1 117 ? 16.108 2.744 -3.481 1.00 89.44 117 SER A N 1
ATOM 942 C CA . SER A 1 117 ? 17.332 2.370 -4.204 1.00 89.44 117 SER A CA 1
ATOM 943 C C . SER A 1 117 ? 17.383 2.896 -5.636 1.00 89.44 117 SER A C 1
ATOM 945 O O . SER A 1 117 ? 18.421 2.790 -6.285 1.00 89.44 117 SER A O 1
ATOM 947 N N . GLY A 1 118 ? 16.257 3.373 -6.178 1.00 89.25 118 GLY A N 1
ATOM 948 C CA . GLY A 1 118 ? 16.140 3.740 -7.589 1.00 89.25 118 GLY A CA 1
ATOM 949 C C . GLY A 1 118 ? 16.313 2.568 -8.561 1.00 89.25 118 GLY A C 1
ATOM 950 O O . GLY A 1 118 ? 16.335 2.784 -9.765 1.00 89.25 118 GLY A O 1
ATOM 951 N N . GLN A 1 119 ? 16.438 1.325 -8.089 1.00 92.88 119 GLN A N 1
ATOM 952 C CA . GLN A 1 119 ? 16.543 0.156 -8.962 1.00 92.88 119 GLN A CA 1
ATOM 953 C C . GLN A 1 119 ? 15.193 -0.170 -9.600 1.00 92.88 119 GLN A C 1
ATOM 955 O O . GLN A 1 119 ? 14.140 0.023 -8.984 1.00 92.88 119 GLN A O 1
ATOM 960 N N . ARG A 1 120 ? 15.226 -0.712 -10.821 1.00 93.88 120 ARG A N 1
ATOM 961 C CA . ARG A 1 120 ? 14.025 -1.221 -11.490 1.00 93.88 120 ARG A CA 1
ATOM 962 C C . ARG A 1 120 ? 13.403 -2.355 -10.679 1.00 93.88 120 ARG A C 1
ATOM 964 O O . ARG A 1 120 ? 14.111 -3.243 -1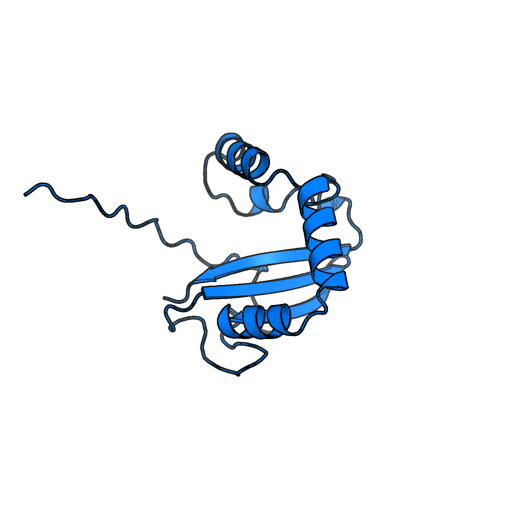0.206 1.00 93.88 120 ARG A O 1
ATOM 971 N N . ARG A 1 121 ? 12.077 -2.337 -10.553 1.00 93.38 121 ARG A N 1
ATOM 972 C CA . ARG A 1 121 ? 11.285 -3.309 -9.788 1.00 93.38 121 ARG A CA 1
ATOM 973 C C . ARG A 1 121 ? 11.523 -4.740 -10.262 1.00 93.38 121 ARG A C 1
ATOM 975 O O . ARG A 1 121 ? 11.608 -5.637 -9.436 1.00 93.38 121 ARG A O 1
ATOM 982 N N . ASP A 1 122 ? 11.706 -4.942 -11.568 1.00 93.06 122 ASP A N 1
ATOM 983 C CA . ASP A 1 122 ? 12.000 -6.253 -12.169 1.00 93.06 122 ASP A CA 1
ATOM 984 C C . ASP A 1 122 ? 13.391 -6.820 -11.814 1.00 93.06 122 ASP A C 1
ATOM 986 O O . ASP A 1 122 ? 13.707 -7.950 -12.188 1.00 93.06 122 ASP A O 1
ATOM 990 N N . LYS A 1 123 ? 14.229 -6.054 -11.101 1.00 95.12 123 LYS A N 1
ATOM 991 C CA . LYS A 1 123 ? 15.534 -6.485 -10.570 1.00 95.12 123 LYS A CA 1
ATOM 992 C C . LYS A 1 123 ? 15.525 -6.755 -9.067 1.00 95.12 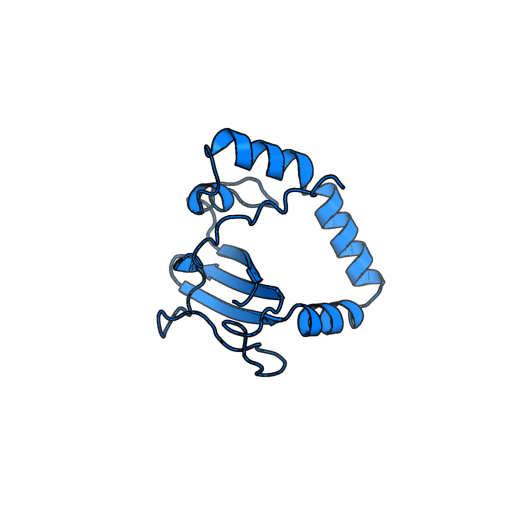123 LYS A C 1
ATOM 994 O O . LYS A 1 123 ? 16.560 -7.144 -8.533 1.00 95.12 123 LYS A O 1
ATOM 999 N N . LEU A 1 124 ? 14.400 -6.542 -8.389 1.00 95.00 124 LEU A N 1
ATOM 1000 C CA . LEU A 1 124 ? 14.267 -6.771 -6.954 1.00 95.00 124 LEU A CA 1
ATOM 1001 C C . LEU A 1 124 ? 13.728 -8.183 -6.704 1.00 95.00 124 LEU A C 1
ATOM 1003 O O . LEU A 1 124 ? 12.706 -8.558 -7.269 1.00 95.00 124 LEU A O 1
ATOM 1007 N N . ASP A 1 125 ? 14.384 -8.944 -5.824 1.00 94.44 125 ASP A N 1
ATOM 1008 C CA . ASP A 1 125 ? 13.861 -10.239 -5.351 1.00 94.44 125 ASP A CA 1
ATOM 1009 C C . ASP A 1 125 ? 12.614 -10.045 -4.472 1.00 94.44 125 ASP A C 1
ATOM 1011 O O . ASP A 1 125 ? 11.649 -10.805 -4.552 1.00 94.44 125 ASP A O 1
ATOM 1015 N N . GLN A 1 126 ? 12.617 -8.975 -3.671 1.00 95.69 126 GLN A N 1
ATOM 1016 C CA . GLN A 1 126 ? 11.526 -8.597 -2.784 1.00 95.69 126 GLN A CA 1
ATOM 1017 C C . GLN A 1 126 ? 11.342 -7.077 -2.755 1.00 95.69 126 GLN A C 1
ATOM 1019 O O . GLN A 1 126 ? 12.315 -6.320 -2.757 1.00 95.69 126 GLN A O 1
ATOM 1024 N N . PHE A 1 127 ? 10.091 -6.625 -2.693 1.00 95.94 127 PHE A N 1
ATOM 1025 C CA . PHE A 1 127 ? 9.749 -5.212 -2.549 1.00 95.94 127 PHE A CA 1
ATOM 1026 C C . PHE A 1 127 ? 8.429 -5.024 -1.797 1.00 95.94 127 PHE A C 1
ATOM 1028 O O . PHE A 1 127 ? 7.628 -5.949 -1.654 1.00 95.94 127 PHE A O 1
ATOM 1035 N N . VAL A 1 128 ? 8.207 -3.801 -1.314 1.00 95.81 128 VAL A N 1
ATOM 1036 C CA . VAL A 1 128 ? 6.934 -3.380 -0.726 1.00 95.81 128 VAL A CA 1
ATOM 1037 C C . VAL A 1 128 ? 6.270 -2.383 -1.661 1.00 95.81 128 VAL A C 1
ATOM 1039 O O . VAL A 1 128 ? 6.888 -1.414 -2.103 1.00 95.81 128 VAL A O 1
ATOM 1042 N N . LEU A 1 129 ? 5.005 -2.639 -1.962 1.00 95.25 129 LEU A N 1
ATOM 1043 C CA . LEU A 1 129 ? 4.140 -1.743 -2.702 1.00 95.25 129 LEU A CA 1
ATOM 1044 C C . LEU A 1 129 ? 3.171 -1.069 -1.730 1.00 95.25 129 LEU A C 1
ATOM 1046 O O . LEU A 1 129 ? 2.472 -1.750 -0.982 1.00 95.25 129 LEU A O 1
ATOM 1050 N N . VAL A 1 130 ? 3.098 0.260 -1.789 1.00 94.56 130 VAL A N 1
ATOM 1051 C CA . VAL A 1 130 ? 2.183 1.065 -0.973 1.00 94.56 130 VAL A CA 1
ATOM 1052 C C . VAL A 1 130 ? 1.350 1.958 -1.881 1.00 94.56 130 VAL A C 1
ATOM 1054 O O . VAL A 1 130 ? 1.879 2.583 -2.801 1.00 94.56 130 VAL A O 1
ATOM 1057 N N . GLY A 1 131 ? 0.047 2.021 -1.623 1.00 93.25 131 GLY A N 1
ATOM 1058 C CA . GLY A 1 131 ? -0.880 2.920 -2.304 1.00 93.25 131 GLY A CA 1
ATOM 1059 C C . GLY A 1 131 ? -1.792 3.614 -1.304 1.00 93.25 131 GLY A C 1
ATOM 1060 O O . GLY A 1 131 ? -2.271 2.976 -0.368 1.00 93.25 131 GLY A O 1
ATOM 1061 N N . ALA A 1 132 ? -2.031 4.908 -1.509 1.00 92.75 132 ALA A N 1
ATOM 1062 C CA . ALA A 1 132 ? -2.996 5.694 -0.748 1.00 92.75 132 ALA A CA 1
ATOM 1063 C C . ALA A 1 132 ? -4.263 5.909 -1.583 1.00 92.75 132 ALA A C 1
ATOM 1065 O O . ALA A 1 132 ? -4.190 6.240 -2.768 1.00 92.75 132 ALA A O 1
ATOM 1066 N N . PHE A 1 133 ? -5.418 5.721 -0.955 1.00 93.31 133 PHE A N 1
ATOM 1067 C CA . PHE A 1 133 ? -6.723 5.718 -1.600 1.00 93.31 133 PHE A CA 1
ATOM 1068 C C . PHE A 1 133 ? -7.749 6.450 -0.743 1.00 93.31 133 PHE A C 1
ATOM 1070 O O . PHE A 1 133 ? -7.575 6.635 0.463 1.00 93.31 133 PHE A O 1
ATOM 1077 N N . ARG A 1 134 ? -8.864 6.816 -1.373 1.00 92.94 134 ARG A N 1
ATOM 1078 C CA . ARG A 1 134 ? -10.032 7.367 -0.696 1.00 92.94 134 ARG A CA 1
ATOM 1079 C C . ARG A 1 134 ? -11.277 6.592 -1.106 1.00 92.94 134 ARG A C 1
ATOM 1081 O O . ARG A 1 134 ? -11.476 6.335 -2.293 1.00 92.94 134 ARG A O 1
ATOM 1088 N N . GLY A 1 135 ? -12.085 6.204 -0.121 1.00 90.75 135 GLY A N 1
ATOM 1089 C CA . GLY A 1 135 ? -13.397 5.603 -0.349 1.00 90.75 135 GLY A CA 1
ATOM 1090 C C . GLY A 1 135 ? -14.314 6.547 -1.127 1.00 90.75 135 GLY A C 1
ATOM 1091 O O . GLY A 1 135 ? -14.157 7.767 -1.045 1.00 90.75 135 GLY A O 1
ATOM 1092 N N . ARG A 1 136 ? -15.251 5.974 -1.881 1.00 85.56 136 ARG A N 1
ATOM 1093 C CA . ARG A 1 136 ? -16.310 6.711 -2.576 1.00 85.56 136 ARG A CA 1
ATOM 1094 C C . ARG A 1 136 ? -17.327 7.274 -1.590 1.00 85.56 136 ARG A C 1
ATOM 1096 O O . ARG A 1 136 ? -17.444 6.706 -0.476 1.00 85.56 136 ARG A O 1
#

Sequence (136 aa):
MDSSQNKISPLVEIPKMFYDFLSREPISRCICCGDELLQSGREYMIEKSIKGSDVLIEYAICFGCAKKKHDQMSVTTLTKLDSFFHEMVDHEARAFHLLRRHNGFSFEGWIDHCLLSGQRRDKLDQFVLVGAFRGR

Foldseek 3Di:
DDDPPPPDDDDDDDDQVQDDPPVSHHAQAAPPPRDGFAAPQFKKKWKFKDFDHDTPDIGIHTPVVVVVVVVPDDPVVVVVVVVLCVVQADPVVLVVCLCVVVVDDDPCSNQQADRGPRDGPVPDRIDMDMDMDGHD

Secondary structure (DSSP, 8-state):
--------PPPPPPPGGGS-TTT-S---B-TTT--B-TTS--EEEEEEEEETTEEEEEEEEEHHHHHHHHHTS-HHHHHHHHHHHHHH--HHHHHHHHHHHTTS--HHHHHSB-TTT--BGGG-SEEEEEEEEE--